Protein AF-A0A2N3C727-F1 (afdb_monomer_lite)

Sequence (182 aa):
GGGARLAILLVAATTGFGNGLPLPAGPLRAPLEPMLAQSGLLILSGTALARRAFLRRWQGTALPPVQEATLGPLATGMAWSGLRAIVIARGDARPIAAALTGEGAEVLRAVALDQRGRVSAALCARLVAEARRERAQLVAGEAEAAALPPGFRSQVLTLPMRLTAADWSPLDAALRLIGAIP

Structure (mmCIF, N/CA/C/O backbone):
data_AF-A0A2N3C727-F1
#
_entry.id   AF-A0A2N3C727-F1
#
loop_
_atom_site.group_PDB
_atom_site.id
_atom_site.type_symbol
_atom_site.label_atom_id
_atom_site.label_alt_id
_atom_site.label_comp_id
_atom_site.label_asym_id
_atom_site.label_entity_id
_atom_site.label_seq_id
_atom_site.pdbx_PDB_ins_code
_atom_site.Cartn_x
_atom_site.Cartn_y
_atom_site.Cartn_z
_atom_site.occupancy
_atom_site.B_iso_or_equiv
_atom_site.auth_seq_id
_atom_site.auth_comp_id
_atom_site.auth_asym_id
_atom_site.auth_atom_id
_atom_site.pdbx_PDB_model_num
ATOM 1 N N . GLY A 1 1 ? 24.029 -23.350 -11.832 1.00 38.53 1 GLY A N 1
ATOM 2 C CA . GLY A 1 1 ? 23.277 -22.994 -13.048 1.00 38.53 1 GLY A CA 1
ATOM 3 C C . GLY A 1 1 ? 22.404 -21.808 -12.722 1.00 38.53 1 GLY A C 1
ATOM 4 O O . GLY A 1 1 ? 21.551 -21.942 -11.858 1.00 38.53 1 GLY A O 1
ATOM 5 N N . GLY A 1 2 ? 22.695 -20.638 -13.290 1.00 51.00 2 GLY A N 1
ATOM 6 C CA . GLY A 1 2 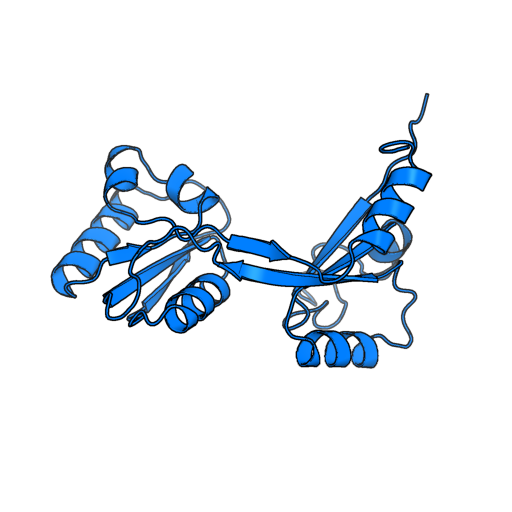? 21.966 -19.404 -12.988 1.00 51.00 2 GLY A CA 1
ATOM 7 C C . GLY A 1 2 ? 20.615 -19.399 -13.692 1.00 51.00 2 GLY A C 1
ATOM 8 O O . GLY A 1 2 ? 20.566 -19.169 -14.894 1.00 51.00 2 GLY A O 1
ATOM 9 N N . GLY A 1 3 ? 19.540 -19.699 -12.962 1.00 65.88 3 GLY A N 1
ATOM 10 C CA . GLY A 1 3 ? 18.180 -19.555 -13.479 1.00 65.88 3 GLY A CA 1
ATOM 11 C C . GLY A 1 3 ? 17.891 -18.097 -13.838 1.00 65.88 3 GLY A C 1
ATOM 12 O O . GLY A 1 3 ? 18.368 -17.183 -13.159 1.00 65.88 3 GLY A O 1
ATOM 13 N N . ALA A 1 4 ? 17.128 -17.882 -14.910 1.00 81.81 4 ALA A N 1
ATOM 14 C CA . ALA A 1 4 ? 16.679 -16.553 -15.299 1.00 81.81 4 ALA A CA 1
ATOM 15 C C . ALA A 1 4 ? 15.907 -15.903 -14.135 1.00 81.81 4 ALA A C 1
ATOM 17 O O . ALA A 1 4 ? 15.051 -16.531 -13.510 1.00 81.81 4 ALA A O 1
ATOM 18 N N . ARG A 1 5 ? 16.244 -14.653 -13.802 1.00 91.06 5 ARG A N 1
ATOM 19 C CA . ARG A 1 5 ? 15.664 -13.913 -12.673 1.00 91.06 5 ARG A CA 1
ATOM 20 C C . ARG A 1 5 ? 14.833 -12.750 -13.194 1.00 91.06 5 ARG A C 1
ATOM 22 O O . ARG A 1 5 ? 15.332 -11.947 -13.973 1.00 91.06 5 ARG A O 1
ATOM 29 N N . LEU A 1 6 ? 13.616 -12.606 -12.675 1.00 94.44 6 LEU A N 1
ATOM 30 C CA . LEU A 1 6 ? 12.796 -11.411 -12.858 1.00 94.44 6 LEU A CA 1
ATOM 31 C C . LEU A 1 6 ? 12.823 -10.574 -11.575 1.00 94.44 6 LEU A C 1
ATOM 33 O O . LEU A 1 6 ? 12.414 -11.039 -10.511 1.00 94.44 6 LEU A O 1
ATOM 37 N N . ALA A 1 7 ? 13.305 -9.337 -11.666 1.00 95.50 7 ALA A N 1
ATOM 38 C CA . ALA A 1 7 ? 13.118 -8.338 -10.620 1.00 95.50 7 ALA A CA 1
ATOM 39 C C . ALA A 1 7 ? 11.943 -7.430 -10.997 1.00 95.50 7 ALA A C 1
ATOM 41 O O . ALA A 1 7 ? 11.917 -6.865 -12.091 1.00 95.50 7 ALA A O 1
ATOM 42 N N . ILE A 1 8 ? 10.977 -7.309 -10.086 1.00 96.06 8 ILE A N 1
ATOM 43 C CA . ILE A 1 8 ? 9.778 -6.490 -10.265 1.00 96.06 8 ILE A CA 1
ATOM 44 C C . ILE A 1 8 ? 9.873 -5.283 -9.342 1.00 96.06 8 ILE A C 1
ATOM 46 O O . ILE A 1 8 ? 10.038 -5.430 -8.129 1.00 96.06 8 ILE A O 1
ATOM 50 N N . LEU A 1 9 ? 9.723 -4.095 -9.916 1.00 95.75 9 LEU A N 1
ATOM 51 C CA . LEU A 1 9 ? 9.643 -2.849 -9.174 1.00 95.75 9 LEU A CA 1
ATOM 52 C C . LEU A 1 9 ? 8.173 -2.459 -9.007 1.00 95.75 9 LEU A C 1
ATOM 54 O O . LEU A 1 9 ? 7.472 -2.273 -9.994 1.00 95.75 9 LEU A O 1
ATOM 58 N N . LEU A 1 10 ? 7.694 -2.331 -7.769 1.00 94.38 10 LEU A N 1
ATOM 59 C CA . LEU A 1 10 ? 6.340 -1.850 -7.476 1.00 94.38 10 LEU A CA 1
ATOM 60 C C . LEU A 1 10 ? 6.394 -0.379 -7.062 1.00 94.38 10 LEU A C 1
ATOM 62 O O . LEU A 1 10 ? 7.062 -0.030 -6.089 1.00 94.38 10 LEU A O 1
ATOM 66 N N . VAL A 1 11 ? 5.666 0.476 -7.778 1.00 95.31 11 VAL A N 1
ATOM 67 C CA . VAL A 1 11 ? 5.658 1.926 -7.550 1.00 95.31 11 VAL A CA 1
ATOM 68 C C . VAL A 1 11 ? 4.228 2.424 -7.434 1.00 95.31 11 VAL A C 1
ATOM 70 O O . VAL A 1 11 ? 3.416 2.232 -8.337 1.00 95.31 11 VAL A O 1
ATOM 73 N N . ALA A 1 12 ? 3.924 3.121 -6.340 1.00 93.50 12 ALA A N 1
ATOM 74 C CA . ALA A 1 12 ? 2.721 3.938 -6.268 1.00 93.50 12 ALA A CA 1
ATOM 75 C C . ALA A 1 12 ? 2.931 5.200 -7.119 1.00 93.50 12 ALA A C 1
ATOM 77 O O . ALA A 1 12 ? 3.831 5.994 -6.853 1.00 93.50 12 ALA A O 1
ATOM 78 N N . ALA A 1 13 ? 2.109 5.397 -8.146 1.00 95.75 13 ALA A N 1
ATOM 79 C CA . ALA A 1 13 ? 2.251 6.473 -9.124 1.00 95.75 13 ALA A CA 1
ATOM 80 C C . ALA A 1 13 ? 2.151 7.877 -8.507 1.00 95.75 13 ALA A C 1
ATOM 82 O O . ALA A 1 13 ? 2.714 8.828 -9.039 1.00 95.75 13 ALA A O 1
ATOM 83 N N . THR A 1 14 ? 1.454 8.006 -7.375 1.00 90.81 14 THR A N 1
ATOM 84 C CA . THR A 1 14 ? 1.318 9.264 -6.630 1.00 90.81 14 THR A CA 1
ATOM 85 C C . THR A 1 14 ? 2.617 9.689 -5.948 1.00 90.81 14 THR A C 1
ATOM 87 O O . THR A 1 14 ? 2.913 10.879 -5.912 1.00 90.81 14 THR A O 1
ATOM 90 N N . THR A 1 15 ? 3.405 8.745 -5.423 1.00 89.00 15 THR A N 1
ATOM 91 C CA . THR A 1 15 ? 4.708 9.032 -4.798 1.00 89.00 15 THR A CA 1
ATOM 92 C C . THR A 1 15 ? 5.855 8.958 -5.804 1.00 89.00 15 THR A C 1
ATOM 94 O O . THR A 1 15 ? 6.800 9.743 -5.737 1.00 89.00 15 THR A O 1
ATOM 97 N N . GLY A 1 16 ? 5.775 8.023 -6.753 1.00 93.75 16 GLY A N 1
ATOM 98 C CA . GLY A 1 16 ? 6.789 7.789 -7.773 1.00 93.75 16 GLY A CA 1
ATOM 99 C C . GLY A 1 16 ? 8.187 7.555 -7.193 1.00 93.75 16 GLY A C 1
ATOM 100 O O . GLY A 1 16 ? 8.343 6.992 -6.110 1.00 93.75 16 GLY A O 1
ATOM 101 N N . PHE A 1 17 ? 9.207 8.029 -7.913 1.00 95.69 17 PHE A N 1
ATOM 102 C CA . PHE A 1 17 ? 10.611 8.000 -7.480 1.00 95.69 17 PHE A CA 1
ATOM 103 C C . PHE A 1 17 ? 11.042 9.252 -6.691 1.00 95.69 17 PHE A C 1
ATOM 105 O O . PHE A 1 17 ? 12.230 9.446 -6.433 1.00 95.69 17 PHE A O 1
ATOM 112 N N . GLY A 1 18 ? 10.104 10.136 -6.332 1.00 93.31 18 GLY A N 1
ATOM 113 C CA . GLY A 1 18 ? 10.413 11.431 -5.724 1.00 93.31 18 GLY A CA 1
ATOM 114 C C . GLY A 1 18 ? 11.329 12.288 -6.603 1.00 93.31 18 GLY A C 1
ATOM 115 O O . GLY A 1 18 ? 11.014 12.559 -7.761 1.00 93.31 18 GLY A O 1
ATOM 116 N N . ASN A 1 19 ? 12.466 12.716 -6.049 1.00 94.19 19 ASN A N 1
ATOM 117 C CA . ASN A 1 19 ? 13.492 13.478 -6.768 1.00 94.19 19 ASN A CA 1
ATOM 118 C C . ASN A 1 19 ? 14.539 12.596 -7.479 1.00 94.19 19 ASN A C 1
ATOM 120 O O . ASN A 1 19 ? 15.497 13.132 -8.022 1.00 94.19 19 ASN A O 1
ATOM 124 N N . GLY A 1 20 ? 14.376 11.268 -7.479 1.00 94.50 20 GLY A N 1
ATOM 125 C CA . GLY A 1 20 ? 15.288 10.335 -8.148 1.00 94.50 20 GLY A CA 1
ATOM 126 C C . GLY A 1 20 ? 16.600 10.058 -7.409 1.00 94.50 20 GLY A C 1
ATOM 127 O O . GLY A 1 20 ? 17.422 9.298 -7.914 1.00 94.50 20 GLY A O 1
ATOM 128 N N . LEU A 1 21 ? 16.799 10.631 -6.218 1.00 95.56 21 LEU A N 1
ATOM 129 C CA . LEU A 1 21 ? 18.028 10.473 -5.440 1.00 95.56 21 LEU A CA 1
ATOM 130 C C . LEU A 1 21 ? 17.856 9.455 -4.298 1.00 95.56 21 LEU A C 1
ATOM 132 O O . LEU A 1 21 ? 16.761 9.333 -3.732 1.00 95.56 21 LEU A O 1
ATOM 136 N N . PRO A 1 22 ? 18.925 8.723 -3.931 1.00 95.88 22 PRO A N 1
ATOM 137 C CA . PRO A 1 22 ? 18.920 7.873 -2.750 1.00 95.88 22 PRO A CA 1
ATOM 138 C C . PRO A 1 22 ? 18.979 8.687 -1.449 1.00 95.88 22 PRO A C 1
ATOM 140 O O . PRO A 1 22 ? 19.373 9.856 -1.434 1.00 95.88 22 PRO A O 1
ATOM 143 N N . LEU A 1 23 ? 18.615 8.047 -0.338 1.00 90.62 23 LEU A N 1
ATOM 144 C CA . LEU A 1 23 ? 18.768 8.601 1.008 1.00 90.62 23 LEU A CA 1
ATOM 145 C C . LEU A 1 23 ? 20.236 8.999 1.277 1.00 90.62 23 LEU A C 1
ATOM 147 O O . LEU A 1 23 ? 21.137 8.239 0.917 1.00 90.62 23 LEU A O 1
ATOM 151 N N . PRO A 1 24 ? 20.494 10.144 1.943 1.00 93.75 24 PRO A N 1
ATOM 152 C CA . PRO A 1 24 ? 19.518 11.081 2.515 1.00 93.75 24 PRO A CA 1
ATOM 153 C C . PRO A 1 24 ? 19.015 12.162 1.539 1.00 93.75 24 PRO A C 1
ATOM 155 O O . PRO A 1 24 ? 18.085 12.886 1.877 1.00 93.75 24 PRO A O 1
ATOM 158 N N . ALA A 1 25 ? 19.607 12.289 0.347 1.00 95.50 25 ALA A N 1
ATOM 159 C CA . ALA A 1 25 ? 19.283 13.350 -0.613 1.00 95.50 25 ALA A CA 1
ATOM 160 C C . ALA A 1 25 ? 17.905 13.178 -1.279 1.00 95.50 25 ALA A C 1
ATOM 162 O O . ALA A 1 25 ? 17.366 14.128 -1.843 1.00 95.50 25 ALA A O 1
ATOM 163 N N . GLY A 1 26 ? 17.326 11.981 -1.217 1.00 92.00 26 GLY A N 1
ATOM 164 C CA . GLY A 1 26 ? 16.000 11.670 -1.731 1.00 92.00 26 GLY A CA 1
ATOM 165 C C . GLY A 1 26 ? 15.379 10.439 -1.070 1.00 92.00 26 GLY A C 1
ATOM 166 O O . GLY A 1 26 ? 15.964 9.862 -0.154 1.00 92.00 26 GLY A O 1
ATOM 167 N N . PRO A 1 27 ? 14.175 10.026 -1.499 1.00 90.56 27 PRO A N 1
ATOM 168 C CA . PRO A 1 27 ? 13.420 8.971 -0.828 1.00 90.56 27 PRO A CA 1
ATOM 169 C C . PRO A 1 27 ? 13.832 7.550 -1.242 1.00 90.56 27 PRO A C 1
ATOM 171 O O . PRO A 1 27 ? 13.335 6.582 -0.660 1.00 90.56 27 PRO A O 1
ATOM 174 N N . LEU A 1 28 ? 14.694 7.389 -2.254 1.00 92.88 28 LEU A N 1
ATOM 175 C CA . LEU A 1 28 ? 15.063 6.067 -2.755 1.00 92.88 28 LEU A CA 1
ATOM 176 C C . LEU A 1 28 ? 16.036 5.356 -1.805 1.00 92.88 28 LEU A C 1
ATOM 178 O O . LEU A 1 28 ? 16.865 5.969 -1.138 1.00 92.88 28 LEU A O 1
ATOM 182 N N . ARG A 1 29 ? 15.963 4.023 -1.757 1.00 89.00 29 ARG A N 1
ATOM 183 C CA . ARG A 1 29 ? 16.893 3.194 -0.964 1.00 89.00 29 ARG A CA 1
ATOM 184 C C . ARG A 1 29 ? 18.151 2.786 -1.731 1.00 89.00 29 ARG A C 1
ATOM 186 O O . ARG A 1 29 ? 19.086 2.280 -1.125 1.00 89.00 29 ARG A O 1
ATOM 193 N N . ALA A 1 30 ? 18.149 2.983 -3.044 1.00 91.62 30 ALA A N 1
ATOM 194 C CA . ALA A 1 30 ? 19.237 2.672 -3.956 1.00 91.62 30 ALA A CA 1
ATOM 195 C C . ALA A 1 30 ? 19.226 3.685 -5.116 1.00 91.62 30 ALA A C 1
ATOM 197 O O . ALA A 1 30 ? 18.198 4.337 -5.331 1.00 91.62 30 ALA A O 1
ATOM 198 N N . PRO A 1 31 ? 20.335 3.834 -5.858 1.00 94.62 31 PRO A N 1
ATOM 199 C CA . PRO A 1 31 ? 20.371 4.683 -7.044 1.00 94.62 31 PRO A CA 1
ATOM 200 C C . PRO A 1 31 ? 19.325 4.249 -8.083 1.00 94.62 31 PRO A C 1
ATOM 202 O O . PRO A 1 31 ? 19.124 3.052 -8.306 1.00 94.62 31 PRO A O 1
ATOM 205 N N . LEU A 1 32 ? 18.658 5.223 -8.711 1.00 95.31 32 LEU A N 1
ATOM 206 C CA . LEU A 1 32 ? 17.524 4.973 -9.605 1.00 95.31 32 LEU A CA 1
ATOM 207 C C . LEU A 1 32 ? 17.928 4.187 -10.859 1.00 95.31 32 LEU A C 1
ATOM 209 O O . LEU A 1 32 ? 17.304 3.177 -11.171 1.00 95.31 32 LEU A O 1
ATOM 213 N N . GLU A 1 33 ? 18.975 4.619 -11.560 1.00 94.69 33 GLU A N 1
ATOM 214 C CA . GLU A 1 33 ? 19.355 4.035 -12.854 1.00 94.69 33 GLU A CA 1
ATOM 215 C C . GLU A 1 33 ? 19.773 2.559 -12.742 1.00 94.69 33 GLU A C 1
ATOM 217 O O . GLU A 1 33 ? 19.210 1.743 -13.473 1.00 94.69 33 GLU A O 1
ATOM 222 N N . PRO A 1 34 ? 20.649 2.143 -11.800 1.00 94.50 34 PRO A N 1
ATOM 223 C CA . PRO A 1 34 ? 20.975 0.728 -11.623 1.00 94.50 34 PRO A CA 1
ATOM 224 C C . PRO A 1 34 ? 19.764 -0.122 -11.231 1.00 94.50 34 PRO A C 1
ATOM 226 O O . PRO A 1 34 ? 19.668 -1.272 -11.652 1.00 94.50 34 PRO A O 1
ATOM 229 N N . MET A 1 35 ? 18.844 0.426 -10.429 1.00 93.94 35 MET A N 1
ATOM 230 C CA . MET A 1 35 ? 17.615 -0.268 -10.045 1.00 93.94 35 MET A CA 1
ATOM 231 C C . MET A 1 35 ? 16.718 -0.510 -11.263 1.00 93.94 35 MET A C 1
ATOM 233 O O . MET A 1 35 ? 16.220 -1.621 -11.433 1.00 93.94 35 MET A O 1
ATOM 237 N N . LEU A 1 36 ? 16.527 0.501 -12.115 1.00 96.00 36 LEU A N 1
ATOM 238 C CA . LEU A 1 36 ? 15.741 0.372 -13.343 1.00 96.00 36 LEU A CA 1
ATOM 239 C C . LEU A 1 36 ? 16.393 -0.603 -14.326 1.00 96.00 36 LEU A C 1
ATOM 241 O O . LEU A 1 36 ? 15.708 -1.485 -14.829 1.00 96.00 36 LEU A O 1
ATOM 245 N N . ALA A 1 37 ? 17.711 -0.511 -14.524 1.00 94.38 37 ALA A N 1
ATOM 246 C CA . ALA A 1 37 ? 18.458 -1.388 -15.426 1.00 94.38 37 ALA A CA 1
ATOM 247 C C . ALA A 1 37 ? 18.408 -2.872 -15.014 1.00 94.38 37 ALA A C 1
ATOM 249 O O . ALA A 1 37 ? 18.482 -3.754 -15.864 1.00 94.38 37 ALA A O 1
ATOM 250 N N . GLN A 1 38 ? 18.282 -3.155 -13.714 1.00 92.94 38 GLN A N 1
ATOM 251 C CA . GLN A 1 38 ? 18.157 -4.519 -13.185 1.00 92.94 38 GLN A CA 1
ATOM 252 C C . GLN A 1 38 ? 16.704 -4.998 -13.071 1.00 92.94 38 GLN A C 1
ATOM 254 O O . GLN A 1 38 ? 16.475 -6.166 -12.755 1.00 92.94 38 GLN A O 1
ATOM 259 N N . SER A 1 39 ? 15.723 -4.119 -13.287 1.00 95.12 39 SER A N 1
ATOM 260 C CA . SER A 1 39 ? 14.302 -4.451 -13.195 1.00 95.12 39 SER A CA 1
ATOM 261 C C . SER A 1 39 ? 13.782 -4.921 -14.549 1.00 95.12 39 SER A C 1
ATOM 263 O O . SER A 1 39 ? 13.935 -4.231 -15.549 1.00 95.12 39 SER A O 1
ATOM 265 N N . GLY A 1 40 ? 13.126 -6.080 -14.584 1.00 95.88 40 GLY A N 1
ATOM 266 C CA . GLY A 1 40 ? 12.496 -6.595 -15.805 1.00 95.88 40 GLY A CA 1
ATOM 267 C C . GLY A 1 40 ? 11.052 -6.125 -15.992 1.00 95.88 40 GLY A C 1
ATOM 268 O O . GLY A 1 40 ? 10.511 -6.235 -17.086 1.00 95.88 40 GLY A O 1
ATOM 269 N N . LEU A 1 41 ? 10.422 -5.599 -14.937 1.00 97.62 41 LEU A N 1
ATOM 270 C CA . LEU A 1 41 ? 9.047 -5.103 -14.973 1.00 97.62 41 LEU A CA 1
ATOM 271 C C . LEU A 1 41 ? 8.840 -4.003 -13.925 1.00 97.62 41 LEU A C 1
ATOM 273 O O . LEU A 1 41 ? 9.276 -4.137 -12.779 1.00 97.62 41 LEU A O 1
ATOM 277 N N . LEU A 1 42 ? 8.121 -2.948 -14.301 1.00 97.81 42 LEU A N 1
ATOM 278 C CA . LEU A 1 42 ? 7.592 -1.934 -13.392 1.00 97.81 42 LEU A CA 1
ATOM 279 C C . LEU A 1 42 ? 6.082 -2.126 -13.245 1.00 97.81 42 LEU A C 1
ATOM 281 O O . LEU A 1 42 ? 5.328 -1.885 -14.181 1.00 97.81 42 LEU A O 1
ATOM 285 N N . ILE A 1 43 ? 5.622 -2.496 -12.053 1.00 98.00 43 ILE A N 1
ATOM 286 C CA . ILE A 1 43 ? 4.207 -2.421 -11.697 1.00 98.00 43 ILE A CA 1
ATOM 287 C C . ILE A 1 43 ? 3.919 -1.006 -11.196 1.00 98.00 43 ILE A C 1
ATOM 289 O O . ILE A 1 43 ? 4.362 -0.609 -10.115 1.00 98.00 43 ILE A O 1
ATOM 293 N N . LEU A 1 44 ? 3.158 -0.247 -11.979 1.00 97.69 44 LEU A N 1
ATOM 294 C CA . LEU A 1 44 ? 2.779 1.125 -11.668 1.00 97.69 44 LEU A CA 1
ATOM 295 C C . LEU A 1 44 ? 1.337 1.161 -11.148 1.00 97.69 44 LEU A C 1
ATOM 297 O O . LEU A 1 44 ? 0.379 1.048 -11.914 1.00 97.69 44 LEU A O 1
ATOM 301 N N . SER A 1 45 ? 1.186 1.327 -9.833 1.00 96.50 45 SER A N 1
ATOM 302 C CA . SER A 1 45 ? -0.105 1.300 -9.143 1.00 96.50 45 SER A CA 1
ATOM 303 C C . SER A 1 45 ? -0.657 2.700 -8.882 1.00 96.50 45 SER A C 1
ATOM 305 O O . SER A 1 45 ? 0.054 3.570 -8.385 1.00 96.50 45 SER A O 1
ATOM 307 N N . GLY A 1 46 ? -1.931 2.937 -9.175 1.00 94.19 46 GLY A N 1
ATO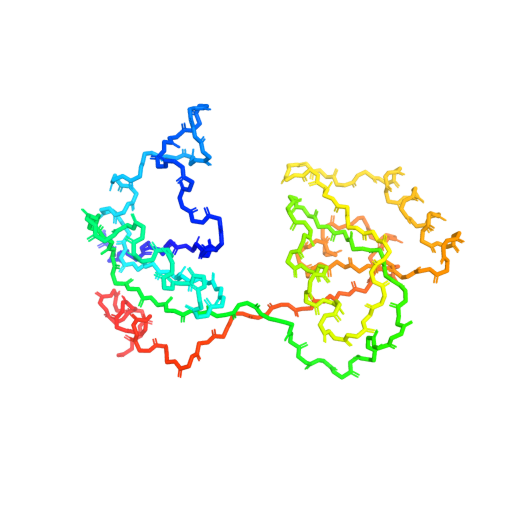M 308 C CA . GLY A 1 46 ? -2.610 4.199 -8.865 1.00 94.19 46 GLY A CA 1
ATOM 309 C C . GLY A 1 46 ? -3.730 4.508 -9.848 1.00 94.19 46 GLY A C 1
ATOM 310 O O . GLY A 1 46 ? -4.025 3.704 -10.721 1.00 94.19 46 GLY A O 1
ATOM 311 N N . THR A 1 47 ? -4.355 5.680 -9.737 1.00 93.06 47 THR A N 1
ATOM 312 C CA . THR A 1 47 ? -5.382 6.104 -10.702 1.00 93.06 47 THR A CA 1
ATOM 313 C C . THR A 1 47 ? -4.774 6.339 -12.086 1.00 93.06 47 THR A C 1
ATOM 315 O O . THR A 1 47 ? -3.602 6.701 -12.198 1.00 93.06 47 THR A O 1
ATOM 318 N N . ALA A 1 48 ? -5.572 6.216 -13.152 1.00 94.44 48 ALA A N 1
ATOM 319 C CA . ALA A 1 48 ? -5.106 6.484 -14.517 1.00 94.44 48 ALA A CA 1
ATOM 320 C C . ALA A 1 48 ? -4.462 7.880 -14.657 1.00 94.44 48 ALA A C 1
ATOM 322 O O . ALA A 1 48 ? -3.446 8.038 -15.334 1.00 94.44 48 ALA A O 1
ATOM 323 N N . LEU A 1 49 ? -5.005 8.889 -13.964 1.00 95.94 49 LEU A N 1
ATOM 324 C CA . LEU A 1 49 ? -4.434 10.237 -13.926 1.00 95.94 49 LEU A CA 1
ATOM 325 C C . LEU A 1 49 ? -3.040 10.257 -13.278 1.00 95.94 49 LEU A C 1
ATOM 327 O O . LEU A 1 49 ? -2.117 10.841 -13.849 1.00 95.94 49 LEU A O 1
ATOM 331 N N . ALA A 1 50 ? -2.875 9.602 -12.124 1.00 95.94 50 ALA A N 1
ATOM 332 C CA . ALA A 1 50 ? -1.592 9.523 -11.429 1.00 95.94 50 ALA A CA 1
ATOM 333 C C . ALA A 1 50 ? -0.546 8.761 -12.257 1.00 95.94 50 ALA A C 1
ATOM 335 O O . ALA A 1 50 ? 0.583 9.228 -12.395 1.00 95.94 50 ALA A O 1
ATOM 336 N N . ARG A 1 51 ? -0.929 7.635 -12.876 1.00 97.31 51 ARG A N 1
ATOM 337 C CA . ARG A 1 51 ? -0.041 6.847 -13.749 1.00 97.31 51 ARG A CA 1
ATOM 338 C C . ARG A 1 51 ? 0.432 7.663 -14.952 1.00 97.31 51 ARG A C 1
ATOM 340 O O . ARG A 1 51 ? 1.631 7.750 -15.200 1.00 97.31 51 ARG A O 1
ATOM 347 N N . ARG A 1 52 ? -0.478 8.369 -15.633 1.00 97.31 52 ARG A N 1
ATOM 348 C CA . ARG A 1 52 ? -0.127 9.278 -16.739 1.00 97.31 52 ARG A CA 1
ATOM 349 C C . ARG A 1 52 ? 0.805 10.407 -16.296 1.00 97.31 52 ARG A C 1
ATOM 351 O O . ARG A 1 52 ? 1.733 10.747 -17.023 1.00 97.31 52 ARG A O 1
ATOM 358 N N . ALA A 1 53 ? 0.570 11.002 -15.125 1.00 97.56 53 ALA A N 1
ATOM 359 C CA . ALA A 1 53 ? 1.442 12.048 -14.590 1.00 97.56 53 ALA A CA 1
ATOM 360 C C . ALA A 1 53 ? 2.854 11.519 -14.291 1.00 97.56 53 ALA A C 1
ATOM 362 O O . ALA A 1 53 ? 3.834 12.164 -14.664 1.00 97.56 53 ALA A O 1
ATOM 363 N N . PHE A 1 54 ? 2.953 10.330 -13.693 1.00 97.88 54 PHE A N 1
ATOM 364 C CA . PHE A 1 54 ? 4.221 9.647 -13.452 1.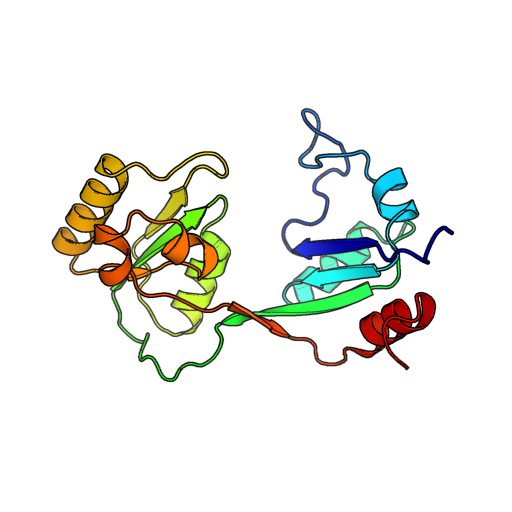00 97.88 54 PHE A CA 1
ATOM 365 C C . PHE A 1 54 ? 4.982 9.379 -14.758 1.00 97.88 54 PHE A C 1
ATOM 367 O O . PHE A 1 54 ? 6.148 9.748 -14.869 1.00 97.88 54 PHE A O 1
ATOM 374 N N . LEU A 1 55 ? 4.324 8.804 -15.769 1.00 97.50 55 LEU A N 1
ATOM 375 C CA . LEU A 1 55 ? 4.970 8.487 -17.046 1.00 97.50 55 LEU A CA 1
ATOM 376 C C . LEU A 1 55 ? 5.458 9.749 -17.771 1.00 97.50 55 LEU A C 1
ATOM 378 O O . LEU A 1 55 ? 6.576 9.767 -18.272 1.00 97.50 55 LEU A O 1
ATOM 382 N N . ARG A 1 56 ? 4.682 10.844 -17.750 1.00 97.38 56 ARG A N 1
ATOM 383 C CA . ARG A 1 56 ? 5.133 12.139 -18.296 1.00 97.38 56 ARG A CA 1
ATOM 384 C C . ARG A 1 56 ? 6.351 12.692 -17.559 1.00 97.38 56 ARG A C 1
ATOM 386 O O . ARG A 1 56 ? 7.277 13.188 -18.192 1.00 97.38 56 ARG A O 1
ATOM 393 N N . ARG A 1 57 ? 6.360 12.613 -16.223 1.00 96.75 57 ARG A N 1
ATOM 394 C CA . ARG A 1 57 ? 7.470 13.091 -15.379 1.00 96.75 57 ARG A CA 1
ATOM 395 C C . ARG A 1 57 ? 8.791 12.396 -15.728 1.00 96.75 57 ARG A C 1
ATOM 397 O O . ARG A 1 57 ? 9.829 13.048 -15.654 1.00 96.75 57 ARG A O 1
ATOM 404 N N . TRP A 1 58 ? 8.735 11.115 -16.094 1.00 96.06 58 TRP A N 1
ATOM 405 C CA . TRP A 1 58 ? 9.892 10.243 -16.332 1.00 96.06 58 TRP A CA 1
ATOM 406 C C . TRP A 1 58 ? 10.045 9.810 -17.798 1.00 96.06 58 TRP A C 1
ATOM 408 O O . TRP A 1 58 ? 10.724 8.831 -18.081 1.00 96.06 58 TRP A O 1
ATOM 418 N N . GLN A 1 59 ? 9.457 10.551 -18.743 1.00 94.81 59 GLN A N 1
ATOM 419 C CA . GLN A 1 59 ? 9.475 10.211 -20.175 1.00 94.81 59 GLN A CA 1
ATOM 420 C C . GLN A 1 59 ? 10.885 10.108 -20.787 1.00 94.81 59 GLN A C 1
ATOM 422 O O . GLN A 1 59 ? 11.071 9.423 -21.784 1.00 94.81 59 GLN A O 1
ATOM 427 N N . GLY A 1 60 ? 11.876 10.795 -20.204 1.00 94.19 60 GLY A N 1
ATOM 428 C CA . GLY A 1 60 ? 13.279 10.746 -20.633 1.00 94.19 60 GLY A CA 1
ATOM 429 C C . GLY A 1 60 ? 14.104 9.648 -19.955 1.00 94.19 60 GLY A C 1
ATOM 430 O O . GLY A 1 60 ? 15.310 9.578 -20.160 1.00 94.19 60 GLY A O 1
ATOM 431 N N . THR A 1 61 ? 13.484 8.823 -19.113 1.00 95.12 61 THR A N 1
ATOM 432 C CA . THR A 1 61 ? 14.152 7.754 -18.370 1.00 95.12 61 THR A CA 1
ATOM 433 C C . THR A 1 61 ? 13.832 6.409 -19.003 1.00 95.12 61 THR A C 1
ATOM 435 O O . THR A 1 61 ? 12.685 6.135 -19.347 1.00 95.12 61 THR A O 1
ATOM 438 N N . ALA A 1 62 ? 14.842 5.547 -19.122 1.00 95.62 62 ALA A N 1
ATOM 439 C CA . ALA A 1 62 ? 14.669 4.175 -19.582 1.00 95.62 62 ALA A CA 1
ATOM 440 C C . ALA A 1 62 ? 13.946 3.342 -18.508 1.00 95.62 62 ALA A C 1
ATOM 442 O O . ALA A 1 62 ? 14.570 2.710 -17.656 1.00 95.62 62 ALA A O 1
ATOM 443 N N . LEU A 1 63 ? 12.614 3.395 -18.511 1.00 96.69 63 LEU A N 1
ATOM 444 C CA . LEU A 1 63 ? 11.778 2.549 -17.665 1.00 96.69 63 LEU A CA 1
ATOM 445 C C . LEU A 1 63 ? 11.694 1.133 -18.262 1.00 96.69 63 LEU A C 1
ATOM 447 O O . LEU A 1 63 ? 11.622 0.998 -19.486 1.00 96.69 63 LEU A O 1
ATOM 451 N N . PRO A 1 64 ? 11.654 0.077 -17.431 1.00 96.00 64 PRO A N 1
ATOM 452 C CA . PRO A 1 64 ? 11.324 -1.261 -17.911 1.00 96.00 64 PRO A CA 1
ATOM 453 C C . PRO A 1 64 ? 9.858 -1.316 -18.382 1.00 96.00 64 PRO A C 1
ATOM 455 O O . PRO A 1 64 ? 9.096 -0.374 -18.124 1.00 96.00 64 PRO A O 1
ATOM 458 N N . PRO A 1 65 ? 9.427 -2.418 -19.030 1.00 95.81 65 PRO A N 1
ATOM 459 C CA . PRO A 1 65 ? 8.026 -2.622 -19.381 1.00 95.81 65 PRO A CA 1
ATOM 460 C C . PRO A 1 65 ? 7.093 -2.327 -18.202 1.00 95.81 65 PRO A C 1
ATOM 462 O O . PRO A 1 65 ? 7.367 -2.714 -17.061 1.00 95.81 65 PRO A O 1
ATOM 465 N N . VAL A 1 66 ? 6.002 -1.610 -18.475 1.00 97.00 66 VAL A N 1
ATOM 466 C CA . VAL A 1 66 ? 5.088 -1.117 -17.441 1.00 97.00 66 VAL A CA 1
ATOM 467 C C . VAL A 1 66 ? 3.823 -1.967 -17.407 1.00 97.00 66 VAL A C 1
ATOM 469 O O . VAL A 1 66 ? 3.087 -2.041 -18.385 1.00 97.00 66 VAL A O 1
ATOM 472 N N . GLN A 1 67 ? 3.546 -2.555 -16.247 1.00 97.81 67 GLN A N 1
ATOM 473 C CA . GLN A 1 67 ? 2.262 -3.147 -15.893 1.00 97.81 67 GLN A CA 1
ATOM 474 C C . GLN A 1 67 ? 1.462 -2.117 -15.093 1.00 97.81 67 GLN A C 1
ATOM 476 O O . GLN A 1 67 ? 1.777 -1.825 -13.937 1.00 97.81 67 GLN A O 1
ATOM 481 N N . GLU A 1 68 ? 0.414 -1.557 -15.687 1.00 97.62 68 GLU A N 1
ATOM 482 C CA . GLU A 1 68 ? -0.499 -0.684 -14.952 1.00 97.62 68 GLU A CA 1
ATOM 483 C C . GLU A 1 68 ? -1.389 -1.496 -14.011 1.00 97.62 68 GLU A C 1
ATOM 485 O O . GLU A 1 68 ? -1.903 -2.553 -14.378 1.00 97.62 68 GLU A O 1
ATOM 490 N N . ALA A 1 69 ? -1.602 -0.984 -12.801 1.00 97.38 69 ALA A N 1
ATOM 491 C CA . ALA A 1 69 ? -2.472 -1.617 -11.827 1.00 97.38 69 ALA A CA 1
ATOM 492 C C . ALA A 1 69 ? -3.166 -0.598 -10.911 1.00 97.38 69 ALA A C 1
ATOM 494 O O . ALA A 1 69 ? -2.810 0.583 -10.847 1.00 97.38 69 ALA A O 1
ATOM 495 N N . THR A 1 70 ? -4.161 -1.072 -10.174 1.00 94.81 70 THR A N 1
ATOM 496 C CA . THR A 1 70 ? -4.895 -0.315 -9.164 1.00 94.81 70 THR A CA 1
ATOM 497 C C . THR A 1 70 ? -4.953 -1.140 -7.886 1.00 94.81 70 THR A C 1
ATOM 499 O O . THR A 1 70 ? -5.368 -2.298 -7.906 1.00 94.81 70 THR A O 1
ATOM 502 N N . LEU A 1 71 ? -4.528 -0.548 -6.770 1.00 92.31 71 LEU A N 1
ATOM 503 C CA . LEU A 1 71 ? -4.709 -1.123 -5.440 1.00 92.31 71 LEU A CA 1
ATOM 504 C C . LEU A 1 71 ? -6.053 -0.645 -4.878 1.00 92.31 71 LEU A C 1
ATOM 506 O O . LEU A 1 71 ? -6.250 0.558 -4.723 1.00 92.31 71 LEU A O 1
ATOM 510 N N . GLY A 1 72 ? -6.954 -1.575 -4.578 1.00 92.69 72 GLY A N 1
ATOM 511 C CA . GLY A 1 72 ? -8.281 -1.285 -4.030 1.00 92.69 72 GLY A CA 1
ATOM 512 C C . GLY A 1 72 ? -8.710 -2.323 -2.992 1.00 92.69 72 GLY A C 1
ATOM 513 O O . GLY A 1 72 ? -8.071 -3.373 -2.895 1.00 92.69 72 GLY A O 1
ATOM 514 N N . PRO A 1 73 ? -9.737 -2.035 -2.182 1.00 93.69 73 PRO A N 1
ATOM 515 C CA . PRO A 1 73 ? -10.265 -3.002 -1.229 1.00 93.69 73 PRO A CA 1
ATOM 516 C C . PRO A 1 73 ? -10.855 -4.214 -1.966 1.00 93.69 73 PRO A C 1
ATOM 518 O O . PRO A 1 73 ? -11.416 -4.092 -3.056 1.00 93.69 73 PRO A O 1
ATOM 521 N N . LEU A 1 74 ? -10.705 -5.402 -1.384 1.00 93.19 74 LEU A N 1
ATOM 522 C CA . LEU A 1 74 ? -11.395 -6.603 -1.843 1.00 93.19 74 LEU A CA 1
ATOM 523 C C . LEU A 1 74 ? -12.801 -6.618 -1.234 1.00 93.19 74 LEU A C 1
ATOM 525 O O . LEU A 1 74 ? -12.945 -6.539 -0.015 1.00 93.19 74 LEU A O 1
ATOM 529 N N . ALA A 1 75 ? -13.831 -6.762 -2.068 1.00 87.38 75 ALA A N 1
ATOM 530 C CA . ALA A 1 75 ? -15.207 -6.869 -1.599 1.00 87.38 75 ALA A CA 1
ATOM 531 C C . ALA A 1 75 ? -15.402 -8.174 -0.807 1.00 87.38 75 ALA A C 1
ATOM 533 O O . ALA A 1 75 ? -15.416 -9.264 -1.375 1.00 87.38 75 ALA A O 1
ATOM 534 N N . THR A 1 76 ? -15.546 -8.060 0.514 1.00 88.56 76 THR A N 1
ATOM 535 C CA . THR A 1 76 ? -15.759 -9.197 1.430 1.00 88.56 76 THR A CA 1
ATOM 536 C C . THR A 1 76 ? -17.208 -9.353 1.885 1.00 88.56 76 THR A C 1
ATOM 538 O O . THR A 1 76 ? -17.518 -10.283 2.623 1.00 88.56 76 THR A O 1
ATOM 541 N N . GLY A 1 77 ? -18.095 -8.433 1.492 1.00 87.19 77 GLY A N 1
ATOM 542 C CA . GLY A 1 77 ? -19.463 -8.352 2.012 1.00 87.19 77 GLY A CA 1
ATOM 543 C C . GLY A 1 77 ? -19.572 -7.689 3.392 1.00 87.19 77 GLY A C 1
ATOM 544 O O . GLY A 1 77 ? -20.665 -7.634 3.949 1.00 87.19 77 GLY A O 1
ATOM 545 N N . MET A 1 78 ? -18.473 -7.168 3.952 1.00 89.62 78 MET A N 1
ATOM 546 C CA . MET A 1 78 ? -18.525 -6.379 5.183 1.00 89.62 78 MET A CA 1
ATOM 547 C C . MET A 1 78 ? -19.209 -5.026 4.935 1.00 89.62 78 MET A C 1
ATOM 549 O O . MET A 1 78 ? -18.865 -4.311 3.996 1.00 89.62 78 MET A O 1
ATOM 553 N N . ALA A 1 79 ? -20.147 -4.650 5.804 1.00 90.88 79 ALA A N 1
ATOM 554 C CA . ALA A 1 79 ? -20.778 -3.337 5.772 1.00 90.88 79 ALA A CA 1
ATOM 555 C C . ALA A 1 79 ? -19.863 -2.282 6.418 1.00 90.88 79 ALA A C 1
ATOM 557 O O . ALA A 1 79 ? -19.841 -2.123 7.637 1.00 90.88 79 ALA A O 1
ATOM 558 N N . TRP A 1 80 ? -19.097 -1.569 5.592 1.00 95.56 80 TRP A N 1
ATOM 559 C CA . TRP A 1 80 ? -18.230 -0.471 6.037 1.00 95.56 80 TRP A CA 1
ATOM 560 C C . TRP A 1 80 ? -18.963 0.868 6.177 1.00 95.56 80 TRP A C 1
ATOM 562 O O . TRP A 1 80 ? -18.519 1.737 6.927 1.00 95.56 80 TRP A O 1
ATOM 572 N N . SER A 1 81 ? -20.082 1.040 5.469 1.00 95.94 81 SER A N 1
ATOM 573 C CA . SER A 1 81 ? -20.829 2.298 5.436 1.00 95.94 81 SER A CA 1
ATOM 574 C C . SER A 1 81 ? -21.276 2.741 6.833 1.00 95.94 81 SER A C 1
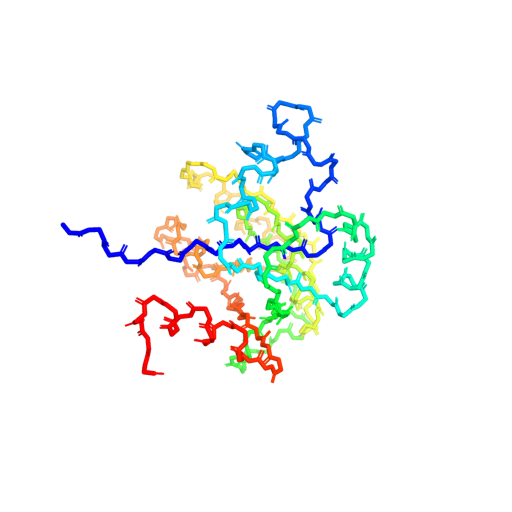ATOM 576 O O . SER A 1 81 ? -21.896 1.975 7.568 1.00 95.94 81 SER A O 1
ATOM 578 N N . GLY A 1 82 ? -20.935 3.976 7.211 1.00 94.38 82 GLY A N 1
ATOM 579 C CA . GLY A 1 82 ? -21.256 4.549 8.522 1.00 94.38 82 GLY A CA 1
ATOM 580 C C . GLY A 1 82 ? -20.417 4.012 9.688 1.00 94.38 82 GLY A C 1
ATOM 581 O O . GLY A 1 82 ? -20.577 4.477 10.818 1.00 94.38 82 GLY A O 1
ATOM 582 N N . LEU A 1 83 ? -19.497 3.069 9.452 1.00 97.25 83 LEU A N 1
ATOM 583 C CA . LEU A 1 83 ? -18.570 2.608 10.480 1.00 97.25 83 LEU A CA 1
ATOM 584 C C . LEU A 1 83 ? -17.584 3.728 10.814 1.00 97.25 83 LEU A C 1
ATOM 586 O O . LEU A 1 83 ? -16.834 4.185 9.954 1.00 97.25 83 LEU A O 1
ATOM 590 N N . ARG A 1 84 ? -17.521 4.125 12.083 1.00 98.38 84 ARG A N 1
ATOM 591 C CA . ARG A 1 84 ? -16.474 5.029 12.570 1.00 98.38 84 ARG A CA 1
ATOM 592 C C . ARG A 1 84 ? -15.191 4.234 12.740 1.00 98.38 84 ARG A C 1
ATOM 594 O O . ARG A 1 84 ? -15.179 3.246 13.471 1.00 98.38 84 ARG A O 1
ATOM 601 N N . ALA A 1 85 ? -14.118 4.637 12.071 1.00 98.12 85 ALA A N 1
ATOM 602 C CA . ALA A 1 85 ? -12.892 3.855 11.995 1.00 98.12 85 ALA A CA 1
ATOM 603 C C . ALA A 1 85 ? -11.656 4.648 12.425 1.00 98.12 85 ALA A C 1
ATOM 605 O O . ALA A 1 85 ? -11.475 5.810 12.064 1.00 98.12 85 ALA A O 1
ATOM 606 N N . ILE A 1 86 ? -10.763 3.983 13.154 1.00 98.25 86 ILE A N 1
ATOM 607 C CA . ILE A 1 86 ? -9.380 4.422 13.342 1.00 98.25 86 ILE A CA 1
ATOM 608 C C . ILE A 1 86 ? -8.496 3.430 12.593 1.00 98.25 86 ILE A C 1
ATOM 610 O O . ILE A 1 86 ? -8.444 2.246 12.929 1.00 98.25 86 ILE A O 1
ATOM 614 N N . VAL A 1 87 ? -7.806 3.911 11.565 1.00 98.00 87 VAL A N 1
ATOM 615 C CA . VAL A 1 87 ? -6.961 3.082 10.708 1.00 98.00 87 VAL A CA 1
ATOM 616 C C . VAL A 1 87 ? -5.553 3.011 11.278 1.00 98.00 87 VAL A C 1
ATOM 618 O O . VAL A 1 87 ? -4.978 4.036 11.636 1.00 98.00 87 VAL A O 1
ATOM 621 N N . ILE A 1 88 ? -4.977 1.814 11.327 1.00 95.88 88 ILE A N 1
ATOM 622 C CA . ILE A 1 88 ? -3.593 1.582 11.744 1.00 95.88 88 ILE A CA 1
ATOM 623 C C . ILE A 1 88 ? -2.837 0.839 10.640 1.00 95.88 88 ILE A C 1
ATOM 625 O O . ILE A 1 88 ? -3.331 -0.138 10.077 1.00 95.88 88 ILE A O 1
ATOM 629 N N . ALA A 1 89 ? -1.635 1.308 10.314 1.00 93.50 89 ALA A N 1
ATOM 630 C CA . ALA A 1 89 ? -0.770 0.660 9.333 1.00 93.50 89 ALA A CA 1
ATOM 631 C C . ALA A 1 89 ? 0.697 0.987 9.603 1.00 93.50 89 ALA A C 1
ATOM 633 O O . ALA A 1 89 ? 1.020 2.102 10.015 1.00 93.50 89 ALA A O 1
ATOM 634 N N . ARG A 1 90 ? 1.607 0.058 9.313 1.00 89.56 90 ARG A N 1
ATOM 635 C CA . ARG A 1 90 ? 3.037 0.366 9.223 1.00 89.56 90 ARG A CA 1
ATOM 636 C C . ARG A 1 90 ? 3.336 1.332 8.092 1.00 89.56 90 ARG A C 1
ATOM 638 O O . ARG A 1 90 ? 2.947 1.120 6.946 1.00 89.56 90 ARG A O 1
ATOM 645 N N . GLY A 1 91 ? 4.091 2.378 8.412 1.00 86.81 91 GLY A N 1
ATOM 646 C CA . GLY A 1 91 ? 4.408 3.423 7.452 1.00 86.81 91 GLY A CA 1
ATOM 647 C C . GLY A 1 91 ? 3.190 4.272 7.110 1.00 86.81 91 GLY A C 1
ATOM 648 O O . GLY A 1 91 ? 2.676 4.983 7.962 1.00 86.81 91 GLY A O 1
ATOM 649 N N . ASP A 1 92 ? 2.764 4.254 5.849 1.00 86.81 92 ASP A N 1
ATOM 650 C CA . ASP A 1 92 ? 1.701 5.137 5.371 1.00 86.81 92 ASP A CA 1
ATOM 651 C C . ASP A 1 92 ? 0.317 4.483 5.490 1.00 86.81 92 ASP A C 1
ATOM 653 O O . ASP A 1 92 ? -0.017 3.563 4.746 1.00 86.81 92 ASP A O 1
ATOM 657 N N . ALA A 1 93 ? -0.508 4.994 6.406 1.00 92.94 93 ALA A N 1
ATOM 658 C CA . ALA A 1 93 ? -1.885 4.544 6.608 1.00 92.94 93 ALA A CA 1
ATOM 659 C C . ALA A 1 93 ? -2.897 5.179 5.633 1.00 92.94 93 ALA A C 1
ATOM 661 O O . ALA A 1 93 ? -4.045 4.731 5.566 1.00 92.94 93 ALA A O 1
ATOM 662 N N . ARG A 1 94 ? -2.499 6.201 4.858 1.00 91.12 94 ARG A N 1
ATOM 663 C CA . ARG A 1 94 ? -3.405 6.939 3.960 1.00 91.12 94 ARG A CA 1
ATOM 664 C C . ARG A 1 94 ? -4.063 6.065 2.887 1.00 91.12 94 ARG A C 1
ATOM 666 O O . ARG A 1 94 ? -5.249 6.277 2.662 1.00 91.12 94 ARG A O 1
ATOM 673 N N . PRO A 1 95 ? -3.389 5.087 2.244 1.00 90.38 95 PRO A N 1
ATOM 674 C CA . PRO A 1 95 ? -4.044 4.243 1.244 1.00 90.38 95 PRO A CA 1
ATOM 675 C C . PRO A 1 95 ? -5.205 3.421 1.817 1.00 90.38 95 PRO A C 1
ATOM 677 O O . PRO A 1 95 ? -6.262 3.350 1.198 1.00 90.38 95 PRO A O 1
ATOM 680 N N . ILE A 1 96 ? -5.035 2.852 3.015 1.00 94.19 96 ILE A N 1
ATOM 681 C CA . ILE A 1 96 ? -6.082 2.070 3.691 1.00 94.19 96 ILE A CA 1
ATOM 682 C C . ILE A 1 96 ? -7.217 2.991 4.138 1.00 94.19 96 ILE A C 1
ATOM 684 O O . ILE A 1 96 ? -8.378 2.673 3.916 1.00 94.19 96 ILE A O 1
ATOM 688 N N . ALA A 1 97 ? -6.892 4.153 4.711 1.00 96.25 97 ALA A N 1
ATOM 689 C CA . ALA A 1 97 ? -7.890 5.151 5.089 1.00 96.25 97 ALA A CA 1
ATOM 690 C C . ALA A 1 97 ? -8.720 5.622 3.887 1.00 96.25 97 ALA A C 1
ATOM 692 O O . ALA A 1 97 ? -9.943 5.619 3.960 1.00 96.25 97 ALA A O 1
ATOM 693 N N . ALA A 1 98 ? -8.073 5.958 2.768 1.00 94.19 98 ALA A N 1
ATOM 694 C CA . ALA A 1 98 ? -8.758 6.385 1.553 1.00 94.19 98 ALA A CA 1
ATOM 695 C C . ALA A 1 98 ? -9.650 5.278 0.971 1.00 94.19 98 ALA A C 1
ATOM 697 O O . ALA A 1 98 ? -10.780 5.558 0.577 1.00 94.19 98 ALA A O 1
ATOM 698 N N . ALA A 1 99 ? -9.171 4.029 0.952 1.00 94.31 99 ALA A N 1
ATOM 699 C CA . ALA A 1 99 ? -9.971 2.882 0.532 1.00 94.31 99 ALA A CA 1
ATOM 700 C C . ALA A 1 99 ? -11.204 2.702 1.429 1.00 94.31 99 ALA A C 1
ATOM 702 O O . ALA A 1 99 ? -12.317 2.594 0.931 1.00 94.31 99 ALA A O 1
ATOM 703 N N . LEU A 1 100 ? -11.017 2.752 2.748 1.00 96.25 100 LEU A N 1
ATOM 704 C CA . LEU A 1 100 ? -12.084 2.573 3.727 1.00 96.25 100 LEU A CA 1
ATOM 705 C C . LEU A 1 100 ? -13.136 3.697 3.673 1.00 96.25 100 LEU A C 1
ATOM 707 O O . LEU A 1 100 ? -14.330 3.431 3.772 1.00 96.25 100 LEU A O 1
ATOM 711 N N . THR A 1 101 ? -12.710 4.945 3.458 1.00 96.44 101 THR A N 1
ATOM 712 C CA . THR A 1 101 ? -13.621 6.065 3.170 1.00 96.44 101 THR A CA 1
ATOM 713 C C . THR A 1 101 ? -14.378 5.853 1.860 1.00 96.44 101 THR A C 1
ATOM 715 O O . THR A 1 101 ? -15.566 6.157 1.795 1.00 96.44 101 THR A O 1
ATOM 718 N N . GLY A 1 102 ? -13.728 5.297 0.831 1.00 94.31 102 GLY A N 1
ATOM 719 C CA . GLY A 1 102 ? -14.379 4.913 -0.425 1.00 94.31 102 GLY A CA 1
ATOM 720 C C . GLY A 1 102 ? -15.480 3.861 -0.246 1.00 94.31 102 GLY A C 1
ATOM 721 O O . GLY A 1 102 ? -16.497 3.932 -0.925 1.00 94.31 102 GLY A O 1
ATOM 722 N N . GLU A 1 103 ? -15.321 2.955 0.723 1.00 95.62 103 GLU A N 1
ATOM 723 C CA . GLU A 1 103 ? -16.343 1.978 1.140 1.00 95.62 103 GLU A CA 1
ATOM 724 C C . GLU A 1 103 ? -17.445 2.587 2.042 1.00 95.62 103 GLU A C 1
ATOM 726 O O . GLU A 1 103 ? -18.365 1.895 2.483 1.00 95.62 103 GLU A O 1
ATOM 731 N N . GLY A 1 104 ? -17.376 3.893 2.327 1.00 95.50 104 GLY A N 1
ATOM 732 C CA . GLY A 1 104 ? -18.393 4.646 3.064 1.00 95.50 104 GLY A CA 1
ATOM 733 C C . GLY A 1 104 ? -18.179 4.739 4.577 1.00 95.50 104 GLY A C 1
ATOM 734 O O . GLY A 1 104 ? -19.087 5.179 5.285 1.00 95.50 104 GLY A O 1
ATOM 735 N N . ALA A 1 105 ? -17.019 4.332 5.094 1.00 97.56 105 ALA A N 1
ATOM 736 C CA . ALA A 1 105 ? -16.698 4.486 6.510 1.00 97.56 105 ALA A CA 1
ATOM 737 C C . ALA A 1 105 ? -16.335 5.938 6.873 1.00 97.56 105 ALA A C 1
ATOM 739 O O . ALA A 1 105 ? -15.726 6.674 6.090 1.00 97.56 105 ALA A O 1
ATOM 740 N N . GLU A 1 106 ? -16.605 6.319 8.119 1.00 98.06 106 GLU A N 1
ATOM 741 C CA . GLU A 1 106 ? -16.155 7.577 8.715 1.00 98.06 106 GLU A CA 1
ATOM 742 C C . GLU A 1 106 ? -14.777 7.368 9.363 1.00 98.06 106 GLU A C 1
ATOM 744 O O . GLU A 1 106 ? -14.655 6.952 10.518 1.00 98.06 106 GLU A O 1
ATOM 749 N N . VAL A 1 107 ? -13.704 7.626 8.612 1.00 98.06 107 VAL A N 1
ATOM 750 C CA . VAL A 1 107 ? -12.339 7.499 9.142 1.00 98.06 107 VAL A CA 1
ATOM 751 C C . VAL A 1 107 ? -12.013 8.699 10.029 1.00 98.06 107 VAL A C 1
ATOM 753 O O . VAL A 1 107 ? -11.741 9.793 9.541 1.00 98.06 107 VAL A O 1
ATOM 756 N N . LEU A 1 108 ? -11.988 8.476 11.342 1.00 97.94 108 LEU A N 1
ATOM 757 C CA . LEU A 1 108 ? -11.694 9.503 12.344 1.00 97.94 108 LEU A CA 1
ATOM 758 C C . LEU A 1 108 ? -10.208 9.854 12.385 1.00 97.94 108 LEU A C 1
ATOM 760 O O . LEU A 1 108 ? -9.826 10.992 12.654 1.00 97.94 108 LEU A O 1
ATOM 764 N N . ARG A 1 109 ? -9.354 8.847 12.181 1.00 96.62 109 ARG A N 1
ATOM 765 C CA . ARG A 1 109 ? -7.903 8.985 12.297 1.00 96.62 109 ARG A CA 1
ATOM 766 C C . ARG A 1 109 ? -7.180 7.874 11.548 1.00 96.62 109 ARG A C 1
ATOM 768 O O . ARG A 1 109 ? -7.637 6.735 11.529 1.00 96.62 109 ARG A O 1
ATOM 775 N N . ALA A 1 110 ? -6.011 8.196 11.002 1.00 96.94 110 ALA A N 1
ATOM 776 C CA . ALA A 1 110 ? -5.071 7.236 10.434 1.00 96.94 110 ALA A CA 1
ATOM 777 C C . ALA A 1 110 ? -3.731 7.315 11.185 1.00 96.94 110 ALA A C 1
ATOM 779 O O . ALA A 1 110 ? -3.148 8.392 11.323 1.00 96.94 110 ALA A O 1
ATOM 780 N N . VAL A 1 111 ? -3.254 6.183 11.698 1.00 95.06 111 VAL A N 1
ATOM 781 C CA . VAL A 1 111 ? -2.061 6.073 12.544 1.00 95.06 111 VAL A CA 1
ATOM 782 C C . VAL A 1 111 ? -0.974 5.301 11.808 1.00 95.06 111 VAL A C 1
ATOM 784 O O . VAL A 1 111 ? -1.114 4.110 11.527 1.00 95.06 111 VAL A O 1
ATOM 787 N N . ALA A 1 112 ? 0.131 5.996 11.550 1.00 92.62 112 ALA A N 1
ATOM 788 C CA . ALA A 1 112 ? 1.372 5.420 11.059 1.00 92.62 112 ALA A CA 1
ATOM 789 C C . ALA A 1 112 ? 2.134 4.744 12.209 1.00 92.62 112 ALA A C 1
ATOM 791 O O . ALA A 1 112 ? 2.546 5.405 13.164 1.00 92.62 112 ALA A O 1
ATOM 792 N N . LEU A 1 113 ? 2.324 3.431 12.118 1.00 90.50 113 LEU A N 1
ATOM 793 C CA . LEU A 1 113 ? 3.185 2.656 13.009 1.00 90.50 113 LEU A CA 1
ATOM 794 C C . LEU A 1 113 ? 4.610 2.600 12.448 1.00 90.50 113 LEU A C 1
ATOM 796 O O . LEU A 1 113 ? 4.824 2.743 11.239 1.00 90.50 113 LEU A O 1
ATOM 800 N N . ASP A 1 114 ? 5.587 2.348 13.320 1.00 86.06 114 ASP A N 1
ATOM 801 C CA . ASP A 1 114 ? 6.979 2.168 12.902 1.00 86.06 114 ASP A CA 1
ATOM 802 C C . ASP A 1 114 ? 7.093 1.003 11.907 1.00 86.06 114 ASP A C 1
ATOM 804 O O . ASP A 1 114 ? 6.628 -0.108 12.163 1.00 86.06 114 ASP A O 1
ATOM 808 N N . GLN A 1 115 ? 7.733 1.256 10.765 1.00 79.19 115 GLN A N 1
ATOM 809 C CA . GLN A 1 115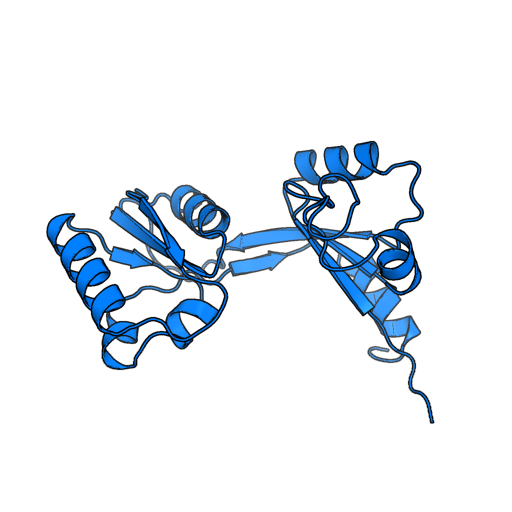 ? 8.034 0.257 9.735 1.00 79.19 115 GLN A CA 1
ATOM 810 C C . GLN A 1 115 ? 8.874 -0.912 10.279 1.00 79.19 115 GLN A C 1
ATOM 812 O O . GLN A 1 115 ? 8.862 -2.005 9.717 1.00 79.19 115 GLN A O 1
ATOM 817 N N . ARG A 1 116 ? 9.630 -0.684 11.358 1.00 78.12 116 ARG A N 1
ATOM 818 C CA . ARG A 1 116 ? 10.556 -1.622 11.986 1.00 78.12 116 ARG A CA 1
ATOM 819 C C . ARG A 1 116 ? 10.091 -1.961 13.401 1.00 78.12 116 ARG A C 1
ATOM 821 O O . ARG A 1 116 ? 9.479 -1.167 14.103 1.00 78.12 116 ARG A O 1
ATOM 828 N N . GLY A 1 117 ? 10.415 -3.172 13.840 1.00 75.62 117 GLY A N 1
ATOM 829 C CA . GLY A 1 117 ? 10.169 -3.599 15.215 1.00 75.62 117 GLY A CA 1
ATOM 830 C C . GLY A 1 117 ? 8.736 -4.057 15.501 1.00 75.62 117 GLY A C 1
ATOM 831 O O . GLY A 1 117 ? 7.848 -4.068 14.645 1.00 75.62 117 GLY A O 1
ATOM 832 N N . ARG A 1 118 ? 8.525 -4.523 16.731 1.00 82.62 118 ARG A N 1
ATOM 833 C CA . ARG A 1 118 ? 7.252 -5.096 17.187 1.00 82.62 118 ARG A CA 1
ATOM 834 C C . ARG A 1 118 ? 6.338 -3.983 17.695 1.00 82.62 118 ARG A C 1
ATOM 836 O O . ARG A 1 118 ? 6.799 -3.084 18.393 1.00 82.62 118 ARG A O 1
ATOM 843 N N . VAL A 1 119 ? 5.045 -4.073 17.392 1.00 86.25 119 VAL A N 1
ATOM 844 C CA . VAL A 1 119 ? 4.046 -3.171 17.982 1.00 86.25 119 VAL A CA 1
ATOM 845 C C . VAL A 1 119 ? 3.917 -3.518 19.466 1.00 86.25 119 VAL A C 1
ATOM 847 O O . VAL A 1 119 ? 3.646 -4.669 19.814 1.00 86.25 119 VAL A O 1
ATOM 850 N N . SER A 1 120 ? 4.171 -2.550 20.350 1.00 89.56 120 SER A N 1
ATOM 851 C CA . SER A 1 120 ? 4.159 -2.795 21.794 1.00 89.56 120 SER A CA 1
ATOM 852 C C . SER A 1 120 ? 2.732 -2.961 22.323 1.00 89.56 120 SER A C 1
ATOM 854 O O . SER A 1 120 ? 1.801 -2.293 21.870 1.00 89.56 120 SER A O 1
ATOM 856 N N . ALA A 1 121 ? 2.560 -3.809 23.340 1.00 91.31 121 ALA A N 1
ATOM 857 C CA . ALA A 1 121 ? 1.260 -4.004 23.986 1.00 91.31 121 ALA A CA 1
ATOM 858 C C . ALA A 1 121 ? 0.700 -2.695 24.577 1.00 91.31 121 ALA A C 1
ATOM 860 O O . ALA A 1 121 ? -0.504 -2.461 24.520 1.00 91.31 121 ALA A O 1
ATOM 861 N N . ALA A 1 122 ? 1.574 -1.815 25.081 1.00 92.88 122 ALA A N 1
ATOM 862 C CA . ALA A 1 122 ? 1.190 -0.503 25.595 1.00 92.88 122 ALA A CA 1
ATOM 863 C C . ALA A 1 122 ? 0.608 0.406 24.498 1.00 92.88 122 ALA A C 1
ATOM 865 O O . ALA A 1 122 ? -0.403 1.072 24.722 1.00 92.88 122 ALA A O 1
ATOM 866 N N . LEU A 1 123 ? 1.205 0.415 23.300 1.00 92.75 123 LEU A N 1
ATOM 867 C CA . LEU A 1 123 ? 0.668 1.164 22.164 1.00 92.75 123 LEU A CA 1
ATOM 868 C C . LEU A 1 123 ? -0.690 0.604 21.728 1.00 92.75 123 LEU A C 1
ATOM 870 O O . LEU A 1 123 ? -1.635 1.370 21.553 1.00 92.75 123 LEU A O 1
ATOM 874 N N . CYS A 1 124 ? -0.811 -0.721 21.618 1.00 93.69 124 CYS A N 1
ATOM 875 C CA . CYS A 1 124 ? -2.079 -1.360 21.275 1.00 93.69 124 CYS A CA 1
ATOM 876 C C . CYS A 1 124 ? -3.180 -1.045 22.303 1.00 93.69 124 CYS A C 1
ATOM 878 O O . CYS A 1 124 ? -4.284 -0.677 21.913 1.00 93.69 124 CYS A O 1
ATOM 880 N N . ALA A 1 125 ? -2.880 -1.112 23.604 1.00 95.12 125 ALA A N 1
ATOM 881 C CA . ALA A 1 125 ? -3.827 -0.758 24.662 1.00 95.12 125 ALA A CA 1
ATOM 882 C C . ALA A 1 125 ? -4.305 0.698 24.554 1.00 95.12 125 ALA A C 1
ATOM 884 O O . ALA A 1 125 ? -5.500 0.961 24.692 1.00 95.12 125 ALA A O 1
ATOM 885 N N . ARG A 1 126 ? -3.402 1.638 24.242 1.00 95.94 126 ARG A N 1
ATOM 886 C CA . ARG A 1 126 ? -3.766 3.045 24.011 1.00 95.94 126 ARG A CA 1
ATOM 887 C C . ARG A 1 126 ? -4.698 3.210 22.811 1.00 95.94 126 ARG A C 1
ATOM 889 O O . ARG A 1 126 ? -5.700 3.905 22.934 1.00 95.94 126 ARG A O 1
ATOM 896 N N . LEU A 1 127 ? -4.399 2.553 21.690 1.00 96.06 127 LEU A N 1
ATOM 897 C CA . LEU A 1 127 ? -5.227 2.609 20.478 1.00 96.06 127 LEU A CA 1
ATOM 898 C C . LEU A 1 127 ? -6.616 2.000 20.705 1.00 96.06 127 LEU A C 1
ATOM 900 O O . LEU A 1 127 ? -7.613 2.565 20.267 1.00 96.06 127 LEU A O 1
ATOM 904 N N . VAL A 1 128 ? -6.701 0.887 21.439 1.00 96.12 128 VAL A N 1
ATOM 905 C CA . VAL A 1 128 ? -7.984 0.276 21.822 1.00 96.12 128 VAL A CA 1
ATOM 906 C C . VAL A 1 128 ? -8.790 1.207 22.727 1.00 96.12 128 VAL A C 1
ATOM 908 O O . VAL A 1 128 ? -9.987 1.387 22.511 1.00 96.12 128 VAL A O 1
ATOM 911 N N . ALA A 1 129 ? -8.159 1.808 23.739 1.00 97.06 129 ALA A N 1
ATOM 912 C CA . ALA A 1 129 ? -8.833 2.749 24.631 1.00 97.06 129 ALA A CA 1
ATOM 913 C C . ALA A 1 129 ? -9.346 3.985 23.872 1.00 97.06 129 ALA A C 1
ATOM 915 O O . ALA A 1 129 ? -10.470 4.428 24.101 1.00 97.06 129 ALA A O 1
ATOM 916 N N . GLU A 1 130 ? -8.552 4.503 22.934 1.00 97.38 130 GLU A N 1
ATOM 917 C CA . GLU A 1 130 ? -8.937 5.606 22.051 1.00 97.38 130 GLU A CA 1
ATOM 918 C C . GLU A 1 130 ? -10.132 5.232 21.169 1.00 97.38 130 GLU A C 1
ATOM 920 O O . GLU A 1 130 ? -11.125 5.955 21.164 1.00 97.38 130 GLU A O 1
ATOM 925 N N . ALA A 1 131 ? -10.085 4.076 20.503 1.00 97.56 131 ALA A N 1
ATOM 926 C CA . ALA A 1 131 ? -11.176 3.582 19.668 1.00 97.56 131 ALA A CA 1
ATOM 927 C C . ALA A 1 131 ? -12.480 3.424 20.466 1.00 97.56 131 ALA A C 1
ATOM 929 O O . ALA A 1 131 ? -13.533 3.882 20.031 1.00 97.56 131 ALA A O 1
ATOM 930 N N . ARG A 1 132 ? -12.412 2.881 21.690 1.00 97.12 132 ARG A N 1
ATOM 931 C CA . ARG A 1 132 ? -13.580 2.779 22.583 1.00 97.12 132 ARG A CA 1
ATOM 932 C C . ARG A 1 132 ? -14.149 4.146 22.952 1.00 97.12 132 ARG A C 1
ATOM 934 O O . ARG A 1 132 ? -15.358 4.340 22.851 1.00 97.12 132 ARG A O 1
ATOM 941 N N . ARG A 1 133 ? -13.293 5.095 23.348 1.00 98.06 133 ARG A N 1
ATOM 942 C CA . ARG A 1 133 ? -13.701 6.468 23.693 1.00 98.06 133 ARG A CA 1
ATOM 943 C C . ARG A 1 133 ? -14.387 7.158 22.515 1.00 98.06 133 ARG A C 1
ATOM 945 O O . ARG A 1 133 ? -15.396 7.830 22.698 1.00 98.06 133 ARG A O 1
ATOM 952 N N . GLU A 1 134 ? -13.862 6.951 21.314 1.00 97.81 134 GLU A N 1
ATOM 953 C CA . GLU A 1 134 ? -14.414 7.510 20.083 1.00 97.81 134 GLU A CA 1
ATOM 954 C C . GLU A 1 134 ? -15.595 6.714 19.522 1.00 97.81 134 GLU A C 1
ATOM 956 O O . GLU A 1 134 ? -16.169 7.140 18.526 1.00 97.81 134 GLU A O 1
ATOM 961 N N . ARG A 1 135 ? -16.007 5.593 20.134 1.00 97.56 135 ARG A N 1
ATOM 962 C CA . ARG A 1 135 ? -16.996 4.657 19.559 1.00 97.56 135 ARG A CA 1
ATOM 963 C C . ARG A 1 135 ? -16.643 4.276 18.114 1.00 97.56 135 ARG A C 1
ATOM 965 O O . ARG A 1 135 ? -17.493 4.298 17.228 1.00 97.56 135 ARG A O 1
ATOM 972 N N . ALA A 1 136 ? -15.369 3.980 17.898 1.00 98.12 136 ALA A N 1
ATOM 973 C CA . ALA A 1 136 ? -14.788 3.630 16.617 1.00 98.12 136 ALA A CA 1
ATOM 974 C C . ALA A 1 136 ? -14.206 2.215 16.644 1.00 98.12 136 ALA A C 1
ATOM 976 O O . ALA A 1 136 ? -13.845 1.682 17.694 1.00 98.12 136 ALA A O 1
ATOM 977 N N . GLN A 1 137 ? -14.078 1.630 15.462 1.00 97.69 137 GLN A N 1
ATOM 978 C CA . GLN A 1 137 ? -13.454 0.342 15.233 1.00 97.69 137 GLN A CA 1
ATOM 979 C C . GLN A 1 137 ? -12.017 0.540 14.744 1.00 97.69 137 GLN A C 1
ATOM 981 O O . GLN A 1 137 ? -11.755 1.339 13.845 1.00 97.69 137 GLN A O 1
ATOM 986 N N . LEU A 1 138 ? -11.072 -0.207 15.315 1.00 97.69 138 LEU A N 1
ATOM 987 C CA . LEU A 1 138 ? -9.725 -0.278 14.757 1.00 97.69 138 LEU A CA 1
ATOM 988 C C . LEU A 1 138 ? -9.760 -1.080 13.457 1.00 97.69 138 LEU A C 1
ATOM 990 O O . LEU A 1 138 ? -10.297 -2.191 13.437 1.00 97.69 138 LEU A O 1
ATOM 994 N N . VAL A 1 139 ? -9.166 -0.538 12.398 1.00 97.44 139 VAL A N 1
ATOM 995 C CA . VAL A 1 139 ? -9.063 -1.197 11.091 1.00 97.44 139 VAL A CA 1
ATOM 996 C C . VAL A 1 139 ? -7.610 -1.208 10.633 1.00 97.44 139 VAL A C 1
ATOM 998 O O . VAL A 1 139 ? -6.913 -0.201 10.745 1.00 97.44 139 VAL A O 1
ATOM 1001 N N . ALA A 1 140 ? -7.137 -2.338 10.120 1.00 96.06 140 ALA A N 1
ATOM 1002 C CA . ALA A 1 140 ? -5.771 -2.495 9.632 1.00 96.06 140 ALA A CA 1
ATOM 1003 C C . ALA A 1 140 ? -5.724 -3.310 8.335 1.00 96.06 140 ALA A C 1
ATOM 1005 O O . ALA A 1 140 ? -6.694 -3.967 7.963 1.00 96.06 140 ALA A O 1
ATOM 1006 N N . GLY A 1 141 ? -4.583 -3.294 7.647 1.00 93.88 141 GLY A N 1
ATOM 1007 C CA . GLY A 1 141 ? -4.319 -4.241 6.559 1.00 93.88 141 GLY A CA 1
ATOM 1008 C C . GLY A 1 141 ? -3.994 -5.641 7.091 1.00 93.88 141 GLY A C 1
ATOM 1009 O O . GLY A 1 141 ? -3.626 -5.797 8.255 1.00 93.88 141 GLY A O 1
ATOM 1010 N N . GLU A 1 142 ? -4.069 -6.656 6.228 1.00 92.19 142 GLU A N 1
ATOM 1011 C CA . GLU A 1 142 ? -3.879 -8.074 6.596 1.00 92.19 142 GLU A CA 1
ATOM 1012 C C . GLU A 1 142 ? -2.538 -8.339 7.291 1.00 92.19 142 GLU A C 1
ATOM 1014 O O . GLU A 1 142 ? -2.488 -8.920 8.377 1.00 92.19 142 GLU A O 1
ATOM 1019 N N . ALA A 1 143 ? -1.446 -7.855 6.693 1.00 89.06 143 ALA A N 1
ATOM 1020 C CA . ALA A 1 143 ? -0.106 -8.026 7.245 1.00 89.06 143 ALA A CA 1
ATOM 1021 C C . ALA A 1 143 ? 0.048 -7.343 8.614 1.00 89.06 143 ALA A C 1
ATOM 1023 O O . ALA A 1 143 ? 0.698 -7.887 9.508 1.00 89.06 143 ALA A O 1
ATOM 1024 N N . GLU A 1 144 ? -0.574 -6.174 8.795 1.00 90.50 144 GLU A N 1
ATOM 1025 C CA . GLU A 1 144 ? -0.505 -5.439 10.057 1.00 90.50 144 GLU A CA 1
ATOM 1026 C C . GLU A 1 144 ? -1.294 -6.153 11.150 1.00 90.50 144 GLU A C 1
ATOM 1028 O O . GLU A 1 144 ? -0.750 -6.420 12.220 1.00 90.50 144 GLU A O 1
ATOM 1033 N N . ALA A 1 145 ? -2.547 -6.520 10.868 1.00 92.38 145 ALA A N 1
ATOM 1034 C CA . ALA A 1 145 ? -3.408 -7.227 11.809 1.00 92.38 145 ALA A CA 1
ATOM 1035 C C . ALA A 1 145 ? -2.752 -8.530 12.298 1.00 92.38 145 ALA A C 1
ATOM 1037 O O . ALA A 1 145 ? -2.758 -8.819 13.496 1.00 92.38 145 ALA A O 1
ATOM 1038 N N . ALA A 1 146 ? -2.103 -9.279 11.399 1.00 90.75 146 ALA A N 1
ATOM 1039 C CA . ALA A 1 146 ? -1.373 -10.498 11.744 1.00 90.75 146 ALA A CA 1
ATOM 1040 C C . ALA A 1 146 ? -0.134 -10.240 12.627 1.00 90.75 146 ALA A C 1
ATOM 1042 O O . ALA A 1 146 ? 0.215 -11.068 13.477 1.00 90.75 146 ALA A O 1
ATOM 1043 N N . ALA A 1 147 ? 0.524 -9.089 12.465 1.00 89.38 147 ALA A N 1
ATOM 1044 C CA . ALA A 1 147 ? 1.716 -8.710 13.223 1.00 89.38 147 ALA A CA 1
ATOM 1045 C C . ALA A 1 147 ? 1.412 -8.166 14.634 1.00 89.38 147 ALA A C 1
ATOM 1047 O O . ALA A 1 147 ? 2.335 -8.041 15.448 1.00 89.38 147 ALA A O 1
ATOM 1048 N N . LEU A 1 148 ? 0.147 -7.862 14.948 1.00 90.88 148 LEU A N 1
ATOM 1049 C CA . LEU A 1 148 ? -0.266 -7.415 16.281 1.00 90.88 148 LEU A CA 1
ATOM 1050 C C . LEU A 1 148 ? -0.122 -8.532 17.331 1.00 90.88 148 LEU A C 1
ATOM 1052 O O . LEU A 1 148 ? -0.232 -9.720 16.996 1.00 90.88 148 LEU A O 1
ATOM 1056 N N . PRO A 1 149 ? 0.081 -8.184 18.620 1.00 90.94 149 PRO A N 1
ATOM 1057 C CA . PRO A 1 149 ? 0.114 -9.182 19.683 1.00 90.94 149 PRO A CA 1
ATOM 1058 C C . PRO A 1 149 ? -1.223 -9.948 19.771 1.00 90.94 149 PRO A C 1
ATOM 1060 O O . PRO A 1 149 ? -2.276 -9.344 19.546 1.00 90.94 149 PRO A O 1
ATOM 1063 N N . PRO A 1 150 ? -1.222 -11.249 20.131 1.00 89.12 150 PRO A N 1
ATOM 1064 C CA . PRO A 1 150 ? -2.393 -12.125 20.003 1.00 89.12 150 PRO A CA 1
ATOM 1065 C C . PRO A 1 150 ? -3.692 -11.576 20.611 1.00 89.12 150 PRO A C 1
ATOM 1067 O O . PRO A 1 150 ? -4.730 -11.623 19.957 1.00 89.12 150 PRO A O 1
ATOM 1070 N N . GLY A 1 151 ? -3.628 -10.978 21.807 1.00 88.81 151 GLY A N 1
ATOM 1071 C CA . GLY A 1 151 ? -4.799 -10.415 22.498 1.00 88.81 151 GLY A CA 1
ATOM 1072 C C . GLY A 1 151 ? -5.435 -9.188 21.827 1.00 88.81 151 GLY A C 1
ATOM 1073 O O . GLY A 1 151 ? -6.518 -8.764 22.225 1.00 88.81 151 GLY A O 1
ATOM 1074 N N . PHE A 1 152 ? -4.787 -8.608 20.814 1.00 90.56 152 PHE A N 1
ATOM 1075 C CA . PHE A 1 152 ? -5.297 -7.447 20.079 1.00 90.56 152 PHE A CA 1
ATOM 1076 C C . PHE A 1 152 ? -5.849 -7.801 18.702 1.00 90.56 152 PHE A C 1
ATOM 1078 O O . PHE A 1 152 ? -6.625 -7.023 18.157 1.00 90.56 152 PHE A O 1
ATOM 1085 N N . ARG A 1 153 ? -5.502 -8.967 18.146 1.00 92.62 153 ARG A N 1
ATOM 1086 C CA . ARG A 1 153 ? -5.910 -9.353 16.786 1.00 92.62 153 ARG A CA 1
ATOM 1087 C C . ARG A 1 153 ? -7.430 -9.420 16.630 1.00 92.62 153 ARG A C 1
ATOM 1089 O O . ARG A 1 153 ? -7.951 -8.964 15.626 1.00 92.62 153 ARG A O 1
ATOM 1096 N N . SER A 1 154 ? -8.140 -9.912 17.646 1.00 92.38 154 SER A N 1
ATOM 1097 C CA . SER A 1 154 ? -9.610 -9.978 17.660 1.00 92.38 154 SER A CA 1
ATOM 1098 C C . SER A 1 154 ? -10.300 -8.619 17.831 1.00 92.38 154 SER A C 1
ATOM 1100 O O . SER A 1 154 ? -11.512 -8.532 17.676 1.00 92.38 154 SER A O 1
ATOM 1102 N N . GLN A 1 155 ? -9.553 -7.560 18.161 1.00 94.56 155 GLN A N 1
ATOM 1103 C CA . GLN A 1 155 ? -10.083 -6.210 18.378 1.00 94.56 155 GLN A CA 1
ATOM 1104 C C . GLN A 1 155 ? -9.924 -5.312 17.142 1.00 94.56 155 GLN A C 1
ATOM 1106 O O . GLN A 1 155 ? -10.303 -4.142 17.183 1.00 94.56 155 GLN A O 1
ATOM 1111 N N . VAL A 1 156 ? -9.349 -5.837 16.056 1.00 95.75 156 VAL A N 1
ATOM 1112 C CA . VAL A 1 156 ? -9.022 -5.093 14.839 1.00 95.75 156 VAL A CA 1
ATOM 1113 C C . VAL A 1 156 ? -9.679 -5.772 13.644 1.00 95.75 156 VAL A C 1
ATOM 1115 O O . VAL A 1 156 ? -9.474 -6.961 13.409 1.00 95.75 156 VAL A O 1
ATOM 1118 N N . LEU A 1 157 ? -10.455 -5.013 12.870 1.00 96.19 157 LEU A N 1
ATOM 1119 C CA . LEU A 1 157 ? -10.973 -5.488 11.593 1.00 96.19 157 LEU A CA 1
ATOM 1120 C C . LEU A 1 157 ? -9.900 -5.357 10.522 1.00 96.19 157 LEU A C 1
ATOM 1122 O O . LEU A 1 157 ? -9.085 -4.436 10.533 1.00 96.19 157 LEU A O 1
ATOM 1126 N N . THR A 1 158 ? -9.916 -6.287 9.579 1.00 95.50 158 THR A N 1
ATOM 1127 C CA . THR A 1 158 ? -8.968 -6.289 8.472 1.00 95.50 158 THR A CA 1
ATOM 1128 C C . THR A 1 158 ? -9.646 -5.775 7.209 1.00 95.50 158 THR A C 1
ATOM 1130 O O . THR A 1 158 ? -10.709 -6.275 6.848 1.00 95.50 158 THR A O 1
ATOM 1133 N N . LEU A 1 159 ? -9.028 -4.802 6.536 1.00 96.19 159 LEU A N 1
ATOM 1134 C CA . LEU A 1 159 ? -9.395 -4.387 5.183 1.00 96.19 159 LEU A CA 1
ATOM 1135 C C . LEU A 1 159 ? -8.436 -5.064 4.189 1.00 96.19 159 LEU A C 1
ATOM 1137 O O . LEU A 1 159 ? -7.312 -4.580 4.010 1.00 96.19 159 LEU A O 1
ATOM 1141 N N . PRO A 1 160 ? -8.825 -6.195 3.572 1.00 94.06 160 PRO A N 1
ATOM 1142 C CA . PRO A 1 160 ? -8.010 -6.822 2.542 1.00 94.06 160 PRO A CA 1
ATOM 1143 C C . PRO A 1 160 ? -7.926 -5.909 1.322 1.00 94.06 160 PRO A C 1
ATOM 1145 O O . PRO A 1 160 ? -8.933 -5.393 0.838 1.00 94.06 160 PRO A O 1
ATOM 1148 N N . MET A 1 161 ? -6.710 -5.720 0.822 1.00 93.12 161 MET A N 1
ATOM 1149 C CA . MET A 1 161 ? -6.420 -4.869 -0.329 1.00 93.12 161 MET A CA 1
ATOM 1150 C C . MET A 1 161 ? -5.879 -5.740 -1.456 1.00 93.12 161 MET A C 1
ATOM 1152 O O . MET A 1 161 ? -4.978 -6.553 -1.248 1.00 93.12 161 MET A O 1
ATOM 1156 N N . ARG A 1 162 ? -6.386 -5.551 -2.672 1.00 93.38 162 ARG A N 1
ATOM 1157 C CA . ARG A 1 162 ? -5.960 -6.307 -3.843 1.00 93.38 162 ARG A CA 1
ATOM 1158 C C . ARG A 1 162 ? -5.456 -5.396 -4.942 1.00 93.38 162 ARG A C 1
ATOM 1160 O O . ARG A 1 162 ? -6.027 -4.346 -5.232 1.00 93.38 162 ARG A O 1
ATOM 1167 N N . LEU A 1 163 ? -4.364 -5.830 -5.558 1.00 94.06 163 LEU A N 1
ATOM 1168 C CA . LEU A 1 163 ? -3.879 -5.243 -6.789 1.00 94.06 163 LEU A CA 1
ATOM 1169 C C . LEU A 1 163 ? -4.651 -5.860 -7.960 1.00 94.06 163 LEU A C 1
ATOM 1171 O O . LEU A 1 163 ? -4.708 -7.081 -8.095 1.00 94.06 163 LEU A O 1
ATOM 1175 N N . THR A 1 164 ? -5.248 -5.012 -8.787 1.00 95.12 164 THR A N 1
ATOM 1176 C CA . THR A 1 164 ? -6.021 -5.401 -9.971 1.00 95.12 164 THR A CA 1
ATOM 1177 C C . THR A 1 164 ? -5.479 -4.681 -11.198 1.00 95.12 164 THR A C 1
ATOM 1179 O O . THR A 1 164 ? -4.960 -3.570 -11.092 1.00 95.12 164 THR A O 1
ATOM 1182 N N . ALA A 1 165 ? -5.595 -5.305 -12.362 1.00 95.38 165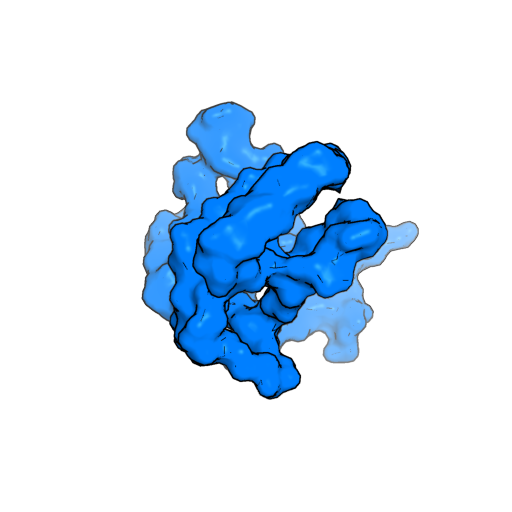 ALA A N 1
ATOM 1183 C CA . ALA A 1 165 ? -5.253 -4.706 -13.643 1.00 95.38 165 ALA A CA 1
ATOM 1184 C C . ALA A 1 165 ? -6.332 -5.075 -14.663 1.00 95.38 165 ALA A C 1
ATOM 1186 O O . ALA A 1 165 ? -6.960 -6.126 -14.544 1.00 95.38 165 ALA A O 1
ATOM 1187 N N . ALA A 1 166 ? -6.545 -4.202 -15.649 1.00 93.75 166 ALA A N 1
ATOM 1188 C CA . ALA A 1 166 ? -7.436 -4.497 -16.771 1.00 93.75 166 ALA A CA 1
ATOM 1189 C C . ALA A 1 166 ? -6.835 -5.556 -17.710 1.00 93.75 166 ALA A C 1
ATOM 1191 O O . ALA A 1 166 ? -7.568 -6.325 -18.318 1.00 93.75 166 ALA A O 1
ATOM 1192 N N . ASP A 1 167 ? -5.505 -5.591 -17.800 1.00 94.25 167 ASP A N 1
ATOM 1193 C CA . ASP A 1 167 ? -4.743 -6.536 -18.605 1.00 94.25 167 ASP A CA 1
ATOM 1194 C C . ASP A 1 167 ? -3.455 -6.900 -17.859 1.00 94.25 167 ASP A C 1
ATOM 1196 O O . ASP A 1 167 ? -2.707 -6.006 -17.464 1.00 94.25 167 ASP A O 1
ATOM 1200 N N . TRP A 1 168 ? -3.216 -8.196 -17.648 1.00 96.44 168 TRP A N 1
ATOM 1201 C CA . TRP A 1 168 ? -2.007 -8.736 -17.011 1.00 96.44 168 TRP A CA 1
ATOM 1202 C C . TRP A 1 168 ? -0.958 -9.222 -18.021 1.00 96.44 168 TRP A C 1
ATOM 1204 O O . TRP A 1 168 ? 0.108 -9.688 -17.617 1.00 96.44 168 TRP A O 1
ATOM 1214 N N . SER A 1 169 ? -1.209 -9.073 -19.325 1.00 96.19 169 SER A N 1
ATOM 1215 C CA . SER A 1 169 ? -0.311 -9.539 -20.388 1.00 96.19 169 SER A CA 1
ATOM 1216 C C . SER A 1 169 ? 1.140 -9.049 -20.253 1.00 96.19 169 SER A C 1
ATOM 1218 O O . SER A 1 169 ? 2.040 -9.847 -20.523 1.00 96.19 169 SER A O 1
ATOM 1220 N N . PRO A 1 170 ? 1.436 -7.804 -19.810 1.00 95.56 170 PRO A N 1
ATOM 1221 C CA . PRO A 1 170 ? 2.818 -7.382 -19.562 1.00 95.56 170 PRO A CA 1
ATOM 1222 C C . PRO A 1 170 ? 3.534 -8.210 -18.485 1.00 95.56 170 PRO A C 1
ATOM 1224 O O . PRO A 1 170 ? 4.703 -8.566 -18.656 1.00 95.56 170 PRO A O 1
ATOM 1227 N N . LEU A 1 171 ? 2.845 -8.541 -17.387 1.00 96.69 171 LEU A N 1
ATOM 1228 C CA . LEU A 1 171 ? 3.384 -9.419 -16.348 1.00 96.69 171 LEU A CA 1
ATOM 1229 C C . LEU A 1 171 ? 3.572 -10.844 -16.879 1.00 96.69 171 LEU A C 1
ATOM 1231 O O . LEU A 1 171 ? 4.639 -11.423 -16.679 1.00 96.69 171 LEU A O 1
ATOM 1235 N N . ASP A 1 172 ? 2.584 -11.380 -17.594 1.00 96.62 172 ASP A N 1
ATOM 1236 C CA . ASP A 1 172 ? 2.667 -12.721 -18.177 1.00 96.62 172 ASP A CA 1
ATOM 1237 C C . ASP A 1 172 ? 3.839 -12.832 -19.159 1.00 96.62 172 ASP A C 1
ATOM 1239 O O . ASP A 1 172 ? 4.601 -13.796 -19.122 1.00 96.62 172 ASP A O 1
ATOM 1243 N N . ALA A 1 173 ? 4.046 -11.819 -20.005 1.00 95.44 173 ALA A N 1
ATOM 1244 C CA . ALA A 1 173 ? 5.193 -11.757 -20.905 1.00 95.44 173 ALA A CA 1
ATOM 1245 C C . ALA A 1 173 ? 6.522 -11.784 -20.131 1.00 95.44 173 ALA A C 1
ATOM 1247 O O . ALA A 1 173 ? 7.410 -12.567 -20.468 1.00 95.44 173 ALA A O 1
ATOM 1248 N N . ALA A 1 174 ? 6.647 -10.995 -19.059 1.00 94.88 174 ALA A N 1
ATOM 1249 C CA . ALA A 1 174 ? 7.845 -10.987 -18.221 1.00 94.88 174 ALA A CA 1
ATOM 1250 C C . ALA A 1 174 ? 8.090 -12.335 -17.514 1.00 94.88 174 ALA A C 1
ATOM 1252 O O . ALA A 1 174 ? 9.238 -12.760 -17.374 1.00 94.88 174 ALA A O 1
ATOM 1253 N N . LEU A 1 175 ? 7.027 -13.029 -17.095 1.00 96.00 175 LEU A N 1
ATOM 1254 C CA . LEU A 1 175 ? 7.111 -14.354 -16.477 1.00 96.00 175 LEU A CA 1
ATOM 1255 C C . LEU A 1 175 ? 7.495 -15.449 -17.485 1.00 96.00 175 LEU A C 1
ATOM 1257 O O . LEU A 1 175 ? 8.307 -16.315 -17.151 1.00 96.00 175 LEU A O 1
ATOM 1261 N N . ARG A 1 176 ? 6.986 -15.398 -18.725 1.00 95.25 176 ARG A N 1
ATOM 1262 C CA . ARG A 1 176 ? 7.386 -16.324 -19.803 1.00 95.25 176 ARG A CA 1
ATOM 1263 C C . ARG A 1 176 ? 8.866 -16.212 -20.144 1.00 95.25 176 ARG A C 1
ATOM 1265 O O . ARG A 1 176 ? 9.524 -17.230 -20.328 1.00 95.25 176 ARG A O 1
ATOM 1272 N N . LEU A 1 177 ? 9.417 -14.995 -20.157 1.00 92.94 177 LEU A N 1
ATOM 1273 C CA . LEU A 1 177 ? 10.843 -14.765 -20.437 1.00 92.94 177 LEU A CA 1
ATOM 1274 C C . LEU A 1 177 ? 11.778 -15.487 -19.457 1.00 92.94 177 LEU A C 1
ATOM 1276 O O . LEU A 1 177 ? 12.908 -15.808 -19.818 1.00 92.94 177 LEU A O 1
ATOM 1280 N N . ILE A 1 178 ? 11.316 -15.750 -18.232 1.00 94.50 178 ILE A N 1
ATOM 1281 C CA . ILE A 1 178 ? 12.079 -16.500 -17.228 1.00 94.50 178 ILE A CA 1
ATOM 1282 C C . ILE A 1 178 ? 11.626 -17.962 -17.085 1.00 94.50 178 ILE A C 1
ATOM 1284 O O . ILE A 1 178 ? 12.121 -18.662 -16.204 1.00 94.50 178 ILE A O 1
ATOM 1288 N N . GLY A 1 179 ? 10.690 -18.424 -17.920 1.00 93.12 179 GLY A N 1
ATOM 1289 C CA . GLY A 1 179 ? 10.134 -19.778 -17.871 1.00 93.12 179 GLY A CA 1
ATOM 1290 C C . GLY A 1 179 ? 9.266 -20.064 -16.641 1.00 93.12 179 GLY A C 1
ATOM 1291 O O . GLY A 1 179 ? 9.116 -21.222 -16.262 1.00 93.12 179 GLY A O 1
ATOM 1292 N N . ALA A 1 180 ? 8.721 -19.032 -15.983 1.00 92.12 180 ALA A N 1
ATOM 1293 C CA . ALA A 1 180 ? 7.881 -19.199 -14.792 1.00 92.12 180 ALA A CA 1
ATOM 1294 C C . ALA A 1 180 ? 6.443 -19.627 -15.126 1.00 92.12 180 ALA A C 1
ATOM 1296 O O . ALA A 1 180 ? 5.763 -20.204 -14.277 1.00 92.12 180 ALA A O 1
ATOM 1297 N N . ILE A 1 181 ? 5.987 -19.340 -16.346 1.00 91.88 181 ILE A N 1
ATOM 1298 C CA . ILE A 1 181 ? 4.704 -19.782 -16.898 1.00 91.88 181 ILE A CA 1
ATOM 1299 C C . ILE A 1 181 ? 4.902 -20.223 -18.363 1.00 91.88 181 ILE A C 1
ATOM 1301 O O . ILE A 1 181 ? 5.885 -19.782 -18.969 1.00 91.88 181 ILE A O 1
ATOM 1305 N N . PRO A 1 182 ? 4.008 -21.071 -18.913 1.00 81.06 182 PRO A N 1
ATOM 1306 C CA . PRO A 1 182 ? 4.065 -21.524 -20.306 1.00 81.06 182 PRO A CA 1
ATOM 1307 C C . PRO A 1 182 ? 3.990 -20.394 -21.341 1.00 81.06 182 PRO A C 1
ATOM 1309 O O . PRO A 1 182 ? 3.242 -19.406 -21.122 1.00 81.06 182 PRO A O 1
#

Secondary structure (DSSP, 8-state):
-------EEEEETTTTTTTSPBTTTSSBSS-HHHHHHH-SEEEEES-HHHHHHHHHHTTTS-PPPEEEEEEEE---S---TT-EEEEEEES--HHHHHHHHHTT-EEEEEEEEPSSSPPPHHHHHHHHHHHHHTT-EEEE-HHHHHHS-HHHHTTEEE--EEEE-S--HHHHHHHHHTTS--

Foldseek 3Di:
DDFDDAAEAEDALQCACAPQDDPPVGDHPDHNQVSQVRHQEYEYEDDPVSNVVSCVVCVVPPHHHYAYKYKAFDCPVDQLAAAEEEEEEAADRVVVLVRSVVSHHNDPYYDHDHNDDADDPVNLVVVLVVCVVVVHAYEYAPVVLVRHDPVNSVRYHHGYMDIDGPDCVSVVVSCVVSPNDD

pLDDT: mean 93.19, std 6.74, range [38.53, 98.38]

Radius of gyration: 19.09 Å; chains: 1; bounding box: 44×36×46 Å